Protein AF-A0A840YL12-F1 (afdb_monomer_lite)

Structure (mmCIF, N/CA/C/O backbone):
data_AF-A0A840YL12-F1
#
_entry.id   AF-A0A840YL12-F1
#
loop_
_atom_site.group_PDB
_atom_site.id
_atom_site.type_symbol
_atom_site.label_atom_id
_atom_site.label_alt_id
_atom_site.label_comp_id
_atom_site.label_asym_id
_atom_site.label_entity_id
_atom_site.label_seq_id
_atom_site.pdbx_PDB_ins_code
_atom_site.Cartn_x
_atom_site.Cartn_y
_atom_site.Cartn_z
_atom_site.occupancy
_atom_site.B_iso_or_equiv
_atom_site.auth_seq_id
_atom_site.auth_comp_id
_atom_site.auth_asym_id
_atom_site.auth_atom_id
_atom_site.pdbx_PDB_model_num
ATOM 1 N N . MET A 1 1 ? 6.198 -4.686 14.738 1.00 45.09 1 MET A N 1
ATOM 2 C CA . MET A 1 1 ? 6.294 -3.723 15.857 1.00 45.09 1 MET A CA 1
ATOM 3 C C . MET A 1 1 ? 6.468 -2.326 15.276 1.00 45.09 1 MET A C 1
ATOM 5 O O . MET A 1 1 ? 7.148 -2.198 14.266 1.00 45.09 1 MET A O 1
ATOM 9 N N . VAL A 1 2 ? 5.802 -1.323 15.853 1.00 51.69 2 VAL A N 1
ATOM 10 C CA . VAL A 1 2 ? 5.664 0.062 15.342 1.00 51.69 2 VAL A CA 1
ATOM 11 C C . VAL A 1 2 ? 6.976 0.877 15.391 1.00 51.69 2 VAL A C 1
ATOM 13 O O . VAL A 1 2 ? 7.043 1.978 14.849 1.00 51.69 2 VAL A O 1
ATOM 16 N N . ASP A 1 3 ? 8.053 0.316 15.944 1.00 50.81 3 ASP A N 1
ATOM 17 C CA . ASP A 1 3 ? 9.333 1.001 16.183 1.00 50.81 3 ASP A CA 1
ATOM 18 C C . ASP A 1 3 ? 9.993 1.620 14.942 1.00 50.81 3 ASP A C 1
ATOM 20 O O . ASP A 1 3 ? 10.677 2.636 15.055 1.00 50.81 3 ASP A O 1
ATOM 24 N N . ALA A 1 4 ? 9.760 1.069 13.747 1.00 56.84 4 ALA A N 1
ATOM 25 C CA . ALA A 1 4 ? 10.342 1.605 12.514 1.00 56.84 4 ALA A CA 1
ATOM 26 C C . ALA A 1 4 ? 9.657 2.896 12.020 1.00 56.84 4 ALA A C 1
ATOM 28 O O . ALA A 1 4 ? 10.272 3.674 11.294 1.00 56.84 4 ALA A O 1
ATOM 29 N N . LEU A 1 5 ? 8.393 3.138 12.396 1.00 59.28 5 LEU A N 1
ATOM 30 C CA . LEU A 1 5 ? 7.561 4.181 11.782 1.00 59.28 5 LEU A CA 1
ATOM 31 C C . LEU A 1 5 ? 7.571 5.520 12.529 1.00 59.28 5 LEU A C 1
ATOM 33 O O . LEU A 1 5 ? 7.093 6.502 11.969 1.00 59.28 5 LEU A O 1
ATOM 37 N N . ARG A 1 6 ? 8.107 5.589 13.762 1.00 59.16 6 ARG A N 1
ATOM 38 C CA . ARG A 1 6 ? 8.128 6.807 14.615 1.00 59.16 6 ARG A CA 1
ATOM 39 C C . ARG A 1 6 ? 6.792 7.583 14.641 1.00 59.16 6 ARG A C 1
ATOM 41 O O . ARG A 1 6 ? 6.769 8.786 14.892 1.00 59.16 6 ARG A O 1
ATOM 48 N N . GLY A 1 7 ? 5.682 6.906 14.357 1.00 62.78 7 GLY A N 1
ATOM 49 C CA . GLY A 1 7 ? 4.350 7.485 14.246 1.00 62.78 7 GLY A CA 1
ATOM 50 C C . GLY A 1 7 ? 3.537 7.206 15.501 1.00 62.78 7 GLY A C 1
ATOM 51 O O . GLY A 1 7 ? 3.724 6.181 16.153 1.00 62.78 7 GLY A O 1
ATOM 52 N N . SER A 1 8 ? 2.611 8.106 15.833 1.00 80.31 8 SER A N 1
ATOM 53 C CA . SER A 1 8 ? 1.602 7.834 16.861 1.00 80.31 8 SER A CA 1
ATOM 54 C C . SER A 1 8 ? 0.821 6.565 16.505 1.00 80.31 8 SER A C 1
ATOM 56 O O . SER A 1 8 ? 0.458 6.373 15.342 1.00 80.31 8 SER A O 1
ATOM 58 N N . ASN A 1 9 ? 0.506 5.732 17.504 1.00 80.75 9 ASN A N 1
ATOM 59 C CA . ASN A 1 9 ? -0.328 4.535 17.332 1.00 80.75 9 ASN A CA 1
ATOM 60 C C . ASN A 1 9 ? -1.628 4.839 16.572 1.00 80.75 9 ASN A C 1
ATOM 62 O O . ASN A 1 9 ? -2.046 4.046 15.732 1.00 80.75 9 ASN A O 1
ATOM 66 N N . LEU A 1 10 ? -2.217 6.016 16.805 1.00 83.75 10 LEU A N 1
ATOM 67 C CA . LEU A 1 10 ? -3.415 6.469 16.103 1.00 83.75 10 LEU A CA 1
ATOM 68 C C . LEU A 1 10 ? -3.181 6.617 14.590 1.00 83.75 10 LEU A C 1
ATOM 70 O O . LEU A 1 10 ? -3.978 6.137 13.789 1.00 83.75 10 LEU A O 1
ATOM 74 N N . VAL A 1 11 ? -2.074 7.250 14.195 1.00 83.12 11 VAL A N 1
ATOM 75 C CA . VAL A 1 11 ? -1.729 7.484 12.781 1.00 83.12 11 VAL A CA 1
ATOM 76 C C . VAL A 1 11 ? -1.443 6.162 12.071 1.00 83.12 11 VAL A C 1
ATOM 78 O O . VAL A 1 11 ? -1.853 5.956 10.927 1.00 83.12 11 VAL A O 1
ATOM 81 N N . VAL A 1 12 ? -0.778 5.233 12.761 1.00 86.19 12 VAL A N 1
ATOM 82 C CA . VAL A 1 12 ? -0.512 3.893 12.227 1.00 86.19 12 VAL A CA 1
ATOM 83 C C . VAL A 1 12 ? -1.815 3.122 12.033 1.00 86.19 12 VAL A C 1
ATOM 85 O O . VAL A 1 12 ? -2.023 2.555 10.965 1.00 86.19 12 VAL A O 1
ATOM 88 N N . GLN A 1 13 ? -2.727 3.149 13.007 1.00 88.81 13 GLN A N 1
ATOM 89 C CA . GLN A 1 13 ? -4.036 2.505 12.879 1.00 88.81 13 GLN A CA 1
ATOM 90 C C . GLN A 1 13 ? -4.849 3.076 11.714 1.00 88.81 13 GLN A C 1
ATOM 92 O O . GLN A 1 13 ? -5.374 2.309 10.912 1.00 88.81 13 GLN A O 1
ATOM 97 N N . GLN A 1 14 ? -4.906 4.402 11.571 1.00 89.94 14 GLN A N 1
ATOM 98 C CA . GLN A 1 14 ? -5.583 5.048 10.441 1.00 89.94 14 GLN A CA 1
ATOM 99 C C . GLN A 1 14 ? -4.989 4.610 9.097 1.00 89.94 14 GLN A C 1
ATOM 101 O O . GLN A 1 14 ? -5.728 4.291 8.166 1.00 89.94 14 GLN A O 1
ATOM 106 N N . SER A 1 15 ? -3.660 4.528 9.013 1.00 89.19 15 SER A N 1
ATOM 107 C CA . SER A 1 15 ? -2.962 4.080 7.804 1.00 89.19 15 SER A CA 1
ATOM 108 C C . SER A 1 15 ? -3.262 2.614 7.482 1.00 89.19 15 SER A C 1
ATOM 110 O O . SER A 1 15 ? -3.541 2.282 6.334 1.00 89.19 15 SER A O 1
ATOM 112 N N . VAL A 1 16 ? -3.272 1.737 8.490 1.00 92.88 16 VAL A N 1
ATOM 113 C CA . VAL A 1 16 ? -3.638 0.320 8.327 1.00 92.88 16 VAL A CA 1
ATOM 114 C C . VAL A 1 16 ? -5.077 0.178 7.833 1.00 92.88 16 VAL A C 1
ATOM 116 O O . VAL A 1 16 ? -5.323 -0.599 6.916 1.00 92.88 16 VAL A O 1
ATOM 119 N N . GLN A 1 17 ? -6.019 0.948 8.384 1.00 94.06 17 GLN A N 1
ATOM 120 C CA . GLN A 1 17 ? -7.412 0.930 7.925 1.00 94.06 17 GLN A CA 1
ATOM 121 C C . GLN A 1 17 ? -7.549 1.419 6.479 1.00 94.06 17 GLN A C 1
ATOM 123 O O . GLN A 1 17 ? -8.286 0.822 5.699 1.00 94.06 17 GLN A O 1
ATOM 128 N N . ALA A 1 18 ? -6.800 2.453 6.086 1.00 92.38 18 ALA A N 1
ATOM 129 C CA . ALA A 1 18 ? -6.781 2.923 4.703 1.00 92.38 18 ALA A CA 1
ATOM 130 C C . ALA A 1 18 ? -6.218 1.862 3.739 1.00 92.38 18 ALA A C 1
ATOM 132 O O . ALA A 1 18 ? -6.782 1.643 2.670 1.00 92.38 18 ALA A O 1
ATOM 133 N N . LEU A 1 19 ? -5.147 1.162 4.128 1.00 93.88 19 LEU A N 1
ATOM 134 C CA . LEU A 1 19 ? -4.568 0.068 3.340 1.00 93.88 19 LEU A CA 1
ATOM 135 C C . LEU A 1 19 ? -5.513 -1.137 3.234 1.00 93.88 19 LEU A C 1
ATOM 137 O O . LEU A 1 19 ? -5.574 -1.770 2.181 1.00 93.88 19 LEU A O 1
ATOM 141 N N . LEU A 1 20 ? -6.256 -1.445 4.301 1.00 95.50 20 LEU A N 1
ATOM 142 C CA . LEU A 1 20 ? -7.273 -2.496 4.297 1.00 95.50 20 LEU A CA 1
ATOM 143 C C . LEU A 1 20 ? -8.411 -2.134 3.336 1.00 95.50 20 LEU A C 1
ATOM 145 O O . LEU A 1 20 ? -8.780 -2.943 2.490 1.00 95.50 20 LEU A O 1
ATOM 149 N N . ALA A 1 21 ? -8.921 -0.902 3.416 1.00 94.75 21 ALA A N 1
ATOM 150 C CA . ALA A 1 21 ? -9.963 -0.401 2.522 1.00 94.75 21 ALA A CA 1
ATOM 151 C C . ALA A 1 21 ? -9.512 -0.353 1.050 1.00 94.75 21 ALA A C 1
ATOM 153 O O . ALA A 1 21 ? -10.317 -0.580 0.152 1.00 94.75 21 ALA A O 1
ATOM 154 N N . ALA A 1 22 ? -8.224 -0.100 0.801 1.00 92.19 22 ALA A N 1
ATOM 155 C CA . ALA A 1 22 ? -7.620 -0.166 -0.529 1.00 92.19 22 ALA A CA 1
ATOM 156 C C . ALA A 1 22 ? -7.366 -1.606 -1.022 1.00 92.19 22 ALA A C 1
ATOM 158 O O . ALA A 1 22 ? -6.930 -1.793 -2.156 1.00 92.19 22 ALA A O 1
ATOM 159 N N . GLY A 1 23 ? -7.609 -2.622 -0.185 1.00 96.44 23 GLY A N 1
ATOM 160 C CA . GLY A 1 23 ? -7.399 -4.025 -0.529 1.00 96.44 23 GLY A CA 1
ATOM 161 C C . GLY A 1 23 ? -5.927 -4.420 -0.641 1.00 96.44 23 GLY A C 1
ATOM 162 O O . GLY A 1 23 ? -5.612 -5.319 -1.409 1.00 96.44 23 GLY A O 1
ATOM 163 N N . LEU A 1 24 ? -5.018 -3.746 0.072 1.00 96.31 24 LEU A N 1
ATOM 164 C CA . LEU A 1 24 ? -3.573 -4.029 0.039 1.00 96.31 24 LEU A CA 1
ATOM 165 C C . LEU A 1 24 ? -3.106 -4.923 1.192 1.00 96.31 24 LEU A C 1
ATOM 167 O O . LEU A 1 24 ? -2.054 -5.559 1.106 1.00 96.31 24 LEU A O 1
ATOM 171 N N . VAL A 1 25 ? -3.856 -4.949 2.291 1.00 96.62 25 VAL A N 1
ATOM 172 C CA . VAL A 1 25 ? -3.503 -5.707 3.492 1.00 96.62 25 VAL A CA 1
ATOM 173 C C . VAL A 1 25 ? -4.697 -6.478 4.027 1.00 96.62 25 VAL A C 1
ATOM 175 O O . VAL A 1 25 ? -5.845 -6.102 3.809 1.00 96.62 25 VAL A O 1
ATOM 178 N N . VAL A 1 26 ? -4.404 -7.516 4.802 1.00 95.50 26 VAL A N 1
ATOM 179 C CA . VAL A 1 26 ? -5.366 -8.216 5.654 1.00 95.50 26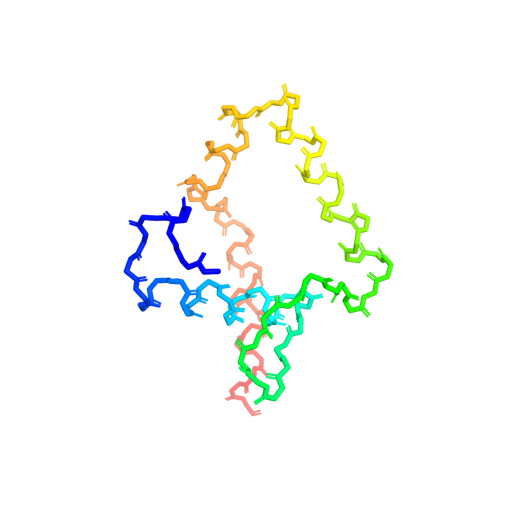 VAL A CA 1
ATOM 180 C C . VAL A 1 26 ? -4.972 -8.043 7.117 1.00 95.50 26 VAL A C 1
ATOM 182 O O . VAL A 1 26 ? -3.785 -7.963 7.447 1.00 95.50 26 VAL A O 1
ATOM 185 N N . ILE A 1 27 ? -5.973 -7.979 7.994 1.00 93.31 27 ILE A N 1
ATOM 186 C CA . ILE A 1 27 ? -5.784 -7.958 9.447 1.00 93.31 27 ILE A CA 1
ATOM 187 C C . ILE A 1 27 ? -6.183 -9.334 9.982 1.00 93.31 27 ILE A C 1
ATOM 189 O O . ILE A 1 27 ? -7.322 -9.765 9.808 1.00 93.31 27 ILE A O 1
ATOM 193 N N . HIS A 1 28 ? -5.238 -10.033 10.604 1.00 91.19 28 HIS A N 1
ATOM 194 C CA . HIS A 1 28 ? -5.477 -11.315 11.258 1.00 91.19 28 HIS A CA 1
ATOM 195 C C . HIS A 1 28 ? -6.121 -11.125 12.640 1.00 91.19 28 HIS A C 1
ATOM 197 O O . HIS A 1 28 ? -6.100 -10.043 13.228 1.00 91.19 28 HIS A O 1
ATOM 203 N N . THR A 1 29 ? -6.701 -12.198 13.180 1.00 85.06 29 THR A N 1
ATOM 204 C CA . THR A 1 29 ? -7.405 -12.195 14.477 1.00 85.06 29 THR A CA 1
ATOM 205 C C . THR A 1 29 ? -6.501 -11.889 15.671 1.00 85.06 29 THR A C 1
ATOM 207 O O . THR A 1 29 ? -6.988 -11.474 16.715 1.00 85.06 29 THR A O 1
ATOM 210 N N . ASP A 1 30 ? -5.193 -12.085 15.524 1.00 88.69 30 ASP A N 1
ATOM 211 C CA . ASP A 1 30 ? -4.160 -11.734 16.503 1.00 88.69 30 ASP A CA 1
ATOM 212 C C . ASP A 1 30 ? -3.732 -10.253 16.428 1.00 88.69 30 ASP A C 1
ATOM 214 O O . ASP A 1 30 ? -2.845 -9.820 17.163 1.00 88.69 30 ASP A O 1
ATOM 218 N N . GLY A 1 31 ? -4.358 -9.464 15.546 1.00 85.06 31 GLY A N 1
ATOM 219 C CA . GLY A 1 31 ? -4.033 -8.058 15.322 1.00 85.06 31 GLY A CA 1
ATOM 220 C C . GLY A 1 31 ? -2.811 -7.837 14.429 1.00 85.06 31 GLY A C 1
ATOM 221 O O . GLY A 1 31 ? -2.396 -6.689 14.248 1.00 85.06 31 GLY A O 1
ATOM 222 N N . LEU A 1 32 ? -2.228 -8.896 13.854 1.00 89.50 32 LEU A N 1
ATOM 223 C CA . LEU A 1 32 ? -1.139 -8.765 12.893 1.00 89.50 32 LEU A CA 1
ATOM 224 C C . LEU A 1 32 ? -1.667 -8.333 11.524 1.00 89.50 32 LEU A C 1
ATOM 226 O O . LEU A 1 32 ? -2.697 -8.800 11.041 1.00 89.50 32 LEU A O 1
ATOM 230 N N . VAL A 1 33 ? -0.916 -7.445 10.877 1.00 92.69 33 VAL A N 1
ATOM 231 C CA . VAL A 1 33 ? -1.220 -6.933 9.538 1.00 92.69 33 VAL A CA 1
ATOM 232 C C . VAL A 1 33 ? -0.268 -7.581 8.543 1.00 92.69 33 VAL A C 1
ATOM 234 O O . VAL A 1 33 ? 0.947 -7.571 8.751 1.00 92.69 33 VAL A O 1
ATOM 237 N N . ARG A 1 34 ? -0.807 -8.127 7.452 1.00 94.50 34 ARG A N 1
ATOM 238 C CA . ARG A 1 34 ? -0.031 -8.745 6.371 1.00 94.50 34 ARG A CA 1
ATOM 239 C C . ARG A 1 34 ? -0.344 -8.061 5.046 1.00 94.50 34 ARG A C 1
ATOM 241 O O . ARG A 1 34 ? -1.510 -7.845 4.733 1.00 94.50 34 ARG A O 1
ATOM 248 N N . TYR A 1 35 ? 0.691 -7.779 4.252 1.00 95.00 35 TYR A N 1
ATOM 249 C CA . TYR A 1 35 ? 0.519 -7.398 2.850 1.00 95.00 35 TYR A CA 1
ATOM 250 C C . TYR A 1 35 ? -0.045 -8.574 2.052 1.00 95.00 35 TYR A C 1
ATOM 252 O O . TYR A 1 35 ? 0.564 -9.643 1.994 1.00 95.00 35 TYR A O 1
ATOM 260 N N . GLN A 1 36 ? -1.224 -8.374 1.479 1.00 97.00 36 GLN A N 1
ATOM 261 C CA . GLN A 1 36 ? -1.938 -9.368 0.693 1.00 97.00 36 GLN A CA 1
ATOM 262 C C . GLN A 1 36 ? -2.947 -8.619 -0.187 1.00 97.00 36 GLN A C 1
ATOM 264 O O . GLN A 1 36 ? -4.061 -8.349 0.268 1.00 97.00 36 GLN A O 1
ATOM 269 N N . PRO A 1 37 ? -2.555 -8.240 -1.416 1.00 97.25 37 PRO A N 1
ATOM 270 C CA . PRO A 1 37 ? -3.455 -7.602 -2.363 1.00 97.25 37 PRO A CA 1
ATOM 271 C C . PRO A 1 37 ? -4.713 -8.435 -2.600 1.00 97.25 37 PRO A C 1
ATOM 273 O O . PRO A 1 37 ? -4.644 -9.657 -2.740 1.00 97.25 37 PRO A O 1
ATOM 276 N N . ALA A 1 38 ? -5.862 -7.771 -2.687 1.00 97.06 38 ALA A N 1
ATOM 277 C CA . ALA A 1 38 ? -7.148 -8.415 -2.934 1.00 97.06 38 ALA A CA 1
ATOM 278 C C . ALA A 1 38 ? -7.275 -8.960 -4.369 1.00 97.06 38 ALA A C 1
ATOM 280 O O . ALA A 1 38 ? -8.149 -9.782 -4.640 1.00 97.06 38 ALA A O 1
ATOM 281 N N . SER A 1 39 ? -6.413 -8.516 -5.289 1.00 97.44 39 SER A N 1
ATOM 282 C CA . SER A 1 39 ? -6.319 -9.026 -6.657 1.00 97.44 39 SER A CA 1
ATOM 283 C C . SER A 1 39 ? -4.915 -8.842 -7.233 1.00 97.44 39 SER A C 1
ATOM 285 O O . SER A 1 39 ? -4.133 -8.017 -6.752 1.00 97.44 39 SER A O 1
ATOM 287 N N . GLU A 1 40 ? -4.618 -9.583 -8.302 1.00 97.25 40 GLU A N 1
ATOM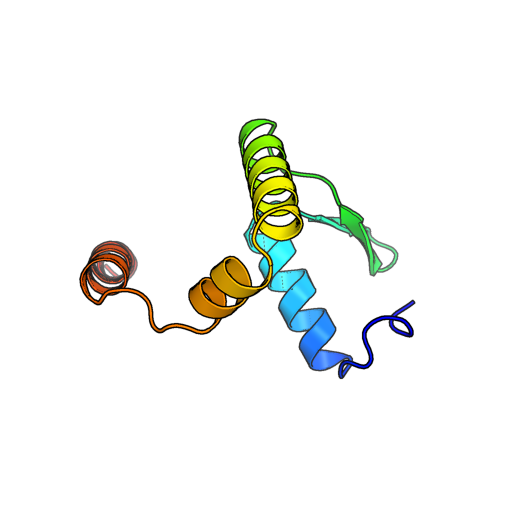 288 C CA . GLU A 1 40 ? -3.378 -9.443 -9.074 1.00 97.25 40 GLU A CA 1
ATOM 289 C C . GLU A 1 40 ? -3.199 -8.013 -9.595 1.00 97.25 40 GLU A C 1
ATOM 291 O O . GLU A 1 40 ? -2.157 -7.412 -9.367 1.00 97.25 40 GLU A O 1
ATOM 296 N N . ALA A 1 41 ? -4.255 -7.414 -10.155 1.00 96.31 41 ALA A N 1
ATOM 297 C CA . ALA A 1 41 ? -4.225 -6.038 -10.653 1.00 96.31 41 ALA A CA 1
ATOM 298 C C . ALA A 1 41 ? -3.842 -5.010 -9.569 1.00 96.31 41 ALA A C 1
ATOM 300 O O . ALA A 1 41 ? -3.104 -4.064 -9.837 1.00 96.31 41 ALA A O 1
ATOM 301 N N . ILE A 1 42 ? -4.311 -5.184 -8.325 1.00 95.44 42 ILE A N 1
ATOM 302 C CA . ILE A 1 42 ? -3.901 -4.318 -7.205 1.00 95.44 42 ILE A CA 1
ATOM 303 C C . ILE A 1 42 ? -2.417 -4.534 -6.879 1.00 95.44 42 ILE A C 1
ATOM 305 O O . ILE A 1 42 ? -1.698 -3.568 -6.622 1.00 95.44 42 ILE A O 1
ATOM 309 N N . GLY A 1 43 ? -1.951 -5.784 -6.912 1.00 97.06 43 GLY A N 1
ATOM 310 C CA . GLY A 1 43 ? -0.541 -6.121 -6.719 1.00 97.06 43 GLY A CA 1
ATOM 311 C C . GLY A 1 43 ? 0.369 -5.507 -7.787 1.00 97.06 43 GLY A C 1
ATOM 312 O O . GLY A 1 43 ? 1.397 -4.924 -7.449 1.00 97.06 43 GLY A O 1
ATOM 313 N N . GLU A 1 44 ? -0.032 -5.565 -9.056 1.00 97.25 44 GLU A N 1
ATOM 314 C CA . GLU A 1 44 ? 0.687 -4.941 -10.172 1.00 97.25 44 GLU A CA 1
ATOM 315 C C . GLU A 1 44 ? 0.771 -3.421 -10.015 1.00 97.25 44 GLU A C 1
ATOM 317 O O . GLU A 1 44 ? 1.843 -2.838 -10.176 1.00 97.25 44 GLU A O 1
ATOM 322 N N . LEU A 1 45 ? -0.337 -2.771 -9.637 1.00 95.25 45 LEU A N 1
ATOM 323 C CA . LEU A 1 45 ? -0.350 -1.333 -9.365 1.00 95.25 45 LEU A CA 1
ATOM 324 C C . LEU A 1 45 ? 0.598 -0.969 -8.219 1.00 95.25 45 LEU A C 1
ATOM 326 O O . LEU A 1 45 ? 1.351 -0.001 -8.333 1.00 95.25 45 LEU A O 1
ATOM 330 N N . ALA A 1 46 ? 0.595 -1.743 -7.132 1.00 94.69 46 ALA A N 1
ATOM 331 C CA . ALA A 1 46 ? 1.505 -1.528 -6.012 1.00 94.69 46 ALA A CA 1
ATOM 332 C C . ALA A 1 46 ? 2.978 -1.665 -6.441 1.00 94.69 46 ALA A C 1
ATOM 334 O O . ALA A 1 46 ? 3.786 -0.790 -6.121 1.00 94.69 46 ALA A O 1
ATOM 335 N N . GLY A 1 47 ? 3.315 -2.692 -7.229 1.00 96.19 47 GLY A N 1
ATOM 336 C CA . GLY A 1 47 ? 4.667 -2.885 -7.767 1.00 96.19 47 GLY A CA 1
ATOM 337 C C . GLY A 1 47 ? 5.096 -1.790 -8.753 1.00 96.19 47 GLY A C 1
ATOM 338 O O . GLY A 1 47 ? 6.244 -1.337 -8.735 1.00 96.19 47 GLY A O 1
ATOM 339 N N . ALA A 1 48 ? 4.174 -1.289 -9.578 1.00 95.56 48 ALA A N 1
ATOM 340 C CA . ALA A 1 48 ? 4.440 -0.162 -10.469 1.00 95.56 48 ALA A CA 1
ATOM 341 C C . ALA A 1 48 ? 4.715 1.131 -9.683 1.00 95.56 48 ALA A C 1
ATOM 343 O O . ALA A 1 48 ? 5.630 1.884 -10.023 1.00 95.56 48 ALA A O 1
ATOM 344 N N . VAL A 1 49 ? 3.963 1.378 -8.604 1.00 92.56 49 VAL A N 1
ATOM 345 C CA . VAL A 1 49 ? 4.192 2.521 -7.706 1.00 92.56 49 VAL A CA 1
ATOM 346 C C . VAL A 1 49 ? 5.540 2.406 -6.997 1.00 92.56 49 VAL A C 1
ATOM 348 O O . VAL A 1 49 ? 6.259 3.402 -6.920 1.00 92.56 49 VAL A O 1
ATOM 351 N N . GLU A 1 50 ? 5.906 1.217 -6.514 1.00 94.94 50 GLU A N 1
ATOM 352 C CA . GLU A 1 50 ? 7.217 0.961 -5.904 1.00 94.94 50 GLU A CA 1
ATOM 353 C C . GLU A 1 50 ? 8.355 1.276 -6.883 1.00 94.94 50 GLU A C 1
ATOM 355 O O . GLU A 1 50 ? 9.252 2.060 -6.560 1.00 94.94 50 GLU A O 1
ATOM 360 N N . THR A 1 51 ? 8.267 0.748 -8.107 1.00 96.56 51 THR A N 1
ATOM 361 C CA . THR A 1 51 ? 9.242 1.001 -9.180 1.00 96.56 51 THR A CA 1
ATOM 362 C C . THR A 1 51 ? 9.361 2.496 -9.479 1.00 96.56 51 THR A C 1
ATOM 364 O O . THR A 1 51 ? 10.456 3.060 -9.476 1.00 96.56 51 THR A O 1
ATOM 367 N N . LEU A 1 52 ? 8.228 3.184 -9.650 1.00 95.06 52 LEU A N 1
ATOM 368 C CA . LEU A 1 52 ? 8.203 4.619 -9.931 1.00 95.06 52 LEU A CA 1
ATOM 369 C C . LEU A 1 52 ? 8.796 5.448 -8.780 1.00 95.06 52 LEU A C 1
ATOM 371 O O . LEU A 1 52 ? 9.473 6.452 -9.018 1.00 95.06 52 LEU A O 1
ATOM 375 N N . TYR A 1 53 ? 8.547 5.049 -7.531 1.00 93.31 53 TYR A N 1
ATOM 376 C CA . TYR A 1 53 ? 9.109 5.714 -6.358 1.00 93.31 53 TYR A CA 1
ATOM 377 C C . TYR A 1 53 ? 10.624 5.514 -6.263 1.00 93.31 53 TYR A C 1
ATOM 379 O O . TYR A 1 53 ? 11.327 6.459 -5.906 1.00 93.31 53 TYR A O 1
ATOM 387 N N . ALA A 1 54 ? 11.132 4.329 -6.613 1.00 94.94 54 ALA A N 1
ATOM 388 C CA . ALA A 1 54 ? 12.566 4.055 -6.668 1.00 94.94 54 ALA A CA 1
ATOM 389 C C . ALA A 1 54 ? 13.272 4.908 -7.737 1.00 94.94 54 ALA A C 1
ATOM 391 O O . ALA A 1 54 ? 14.320 5.492 -7.467 1.00 94.94 54 ALA A O 1
ATOM 392 N N . GLU A 1 55 ? 12.674 5.044 -8.923 1.00 97.38 55 GLU A N 1
ATOM 393 C CA . GLU A 1 55 ? 13.240 5.839 -10.018 1.00 97.38 55 GLU A CA 1
ATOM 394 C C . GLU A 1 55 ? 13.142 7.353 -9.782 1.00 97.38 55 GLU A C 1
ATOM 396 O O . GLU A 1 55 ? 14.040 8.112 -10.154 1.00 97.38 55 GLU A O 1
ATOM 401 N N . ARG A 1 56 ? 12.024 7.830 -9.214 1.00 95.56 56 ARG A N 1
ATOM 402 C CA . ARG A 1 56 ? 11.688 9.266 -9.155 1.00 95.56 56 ARG A CA 1
ATOM 403 C C . ARG A 1 56 ? 11.134 9.697 -7.790 1.00 95.56 56 ARG A C 1
ATOM 405 O O . ARG A 1 56 ? 10.075 10.335 -7.732 1.00 95.56 56 ARG A O 1
ATOM 412 N N . PRO A 1 57 ? 11.856 9.470 -6.680 1.00 93.62 57 PRO A N 1
ATOM 413 C CA . PRO A 1 57 ? 11.317 9.635 -5.327 1.00 93.62 57 PRO A CA 1
ATOM 414 C C . PRO A 1 57 ? 10.804 11.055 -5.048 1.00 93.62 57 PRO A C 1
ATOM 416 O O . PRO A 1 57 ? 9.731 11.237 -4.474 1.00 93.62 57 PRO A O 1
ATOM 419 N N . ASN A 1 58 ? 11.524 12.087 -5.498 1.00 95.19 58 ASN A N 1
ATOM 42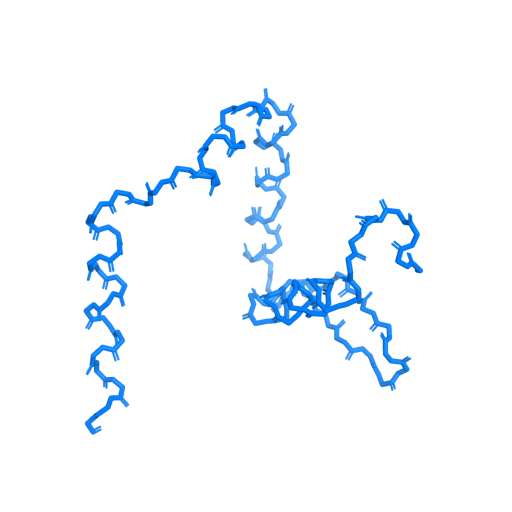0 C CA . ASN A 1 58 ? 11.122 13.483 -5.289 1.00 95.19 58 ASN A CA 1
ATOM 421 C C . ASN A 1 58 ? 9.862 13.863 -6.082 1.00 95.19 58 ASN A C 1
ATOM 423 O O . ASN A 1 58 ? 9.018 14.602 -5.575 1.00 95.19 58 ASN A O 1
ATOM 427 N N . ALA A 1 59 ? 9.718 13.357 -7.310 1.00 91.19 59 ALA A N 1
ATOM 428 C CA . ALA A 1 59 ? 8.540 13.620 -8.131 1.00 91.19 59 ALA A CA 1
ATOM 429 C C . ALA A 1 59 ? 7.299 12.950 -7.531 1.00 91.19 59 ALA A C 1
ATOM 431 O O . ALA A 1 59 ? 6.260 13.594 -7.402 1.00 91.19 59 ALA A O 1
ATOM 432 N N . VAL A 1 60 ? 7.431 11.697 -7.083 1.00 92.00 60 VAL A N 1
ATOM 433 C CA . VAL A 1 60 ? 6.325 10.961 -6.462 1.00 92.00 60 VAL A CA 1
ATOM 434 C C . VAL A 1 60 ? 5.918 11.584 -5.126 1.00 92.00 60 VAL A C 1
ATOM 436 O O . VAL A 1 60 ? 4.733 11.814 -4.906 1.00 92.00 60 VAL A O 1
ATOM 439 N N . ARG A 1 61 ? 6.869 11.967 -4.261 1.00 91.06 61 ARG A N 1
ATOM 440 C CA . ARG A 1 61 ? 6.549 12.690 -3.012 1.00 91.06 61 ARG A CA 1
ATOM 441 C C . ARG A 1 61 ? 5.790 13.982 -3.280 1.00 91.06 61 ARG A C 1
ATOM 443 O O . ARG A 1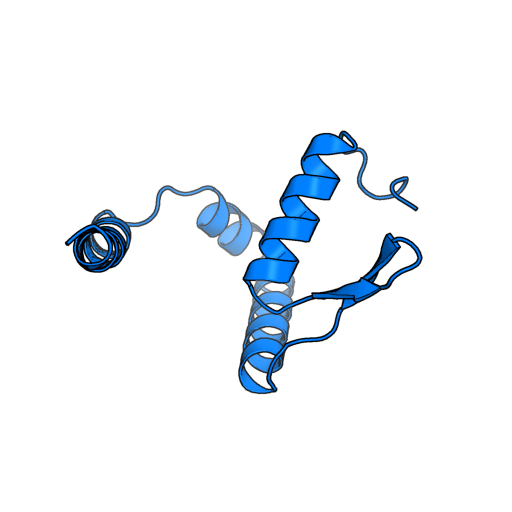 61 ? 4.797 14.246 -2.611 1.00 91.06 61 ARG A O 1
ATOM 450 N N . ARG A 1 62 ? 6.228 14.766 -4.274 1.00 90.06 62 ARG A N 1
ATOM 451 C CA . ARG A 1 62 ? 5.516 15.982 -4.688 1.00 90.06 62 ARG A CA 1
ATOM 452 C C . ARG A 1 62 ? 4.104 15.670 -5.158 1.00 90.06 62 ARG A C 1
ATOM 454 O O . ARG A 1 62 ? 3.197 16.397 -4.785 1.00 90.06 62 ARG A O 1
ATOM 461 N N . MET A 1 63 ? 3.912 14.608 -5.933 1.00 87.12 63 MET A N 1
ATOM 462 C CA . MET A 1 63 ? 2.590 14.185 -6.393 1.00 87.12 63 MET A CA 1
ATOM 463 C C . MET A 1 63 ? 1.661 13.815 -5.228 1.00 87.12 63 MET A C 1
ATOM 465 O O . MET A 1 63 ? 0.507 14.217 -5.243 1.00 87.12 63 MET A O 1
ATOM 469 N N . ILE A 1 64 ? 2.171 13.124 -4.203 1.00 84.12 64 ILE A N 1
ATOM 470 C CA . ILE A 1 64 ? 1.398 12.725 -3.013 1.00 84.12 64 ILE A CA 1
ATOM 471 C C . ILE A 1 64 ? 0.933 13.940 -2.194 1.00 84.12 64 ILE A C 1
ATOM 473 O O . ILE A 1 64 ? -0.193 13.951 -1.706 1.00 84.12 64 ILE A O 1
ATOM 477 N N . VAL A 1 65 ? 1.791 14.953 -2.020 1.00 85.44 65 VAL A N 1
ATOM 478 C CA . VAL A 1 65 ? 1.464 16.141 -1.203 1.00 85.44 65 VAL A CA 1
ATOM 479 C C . VAL A 1 65 ? 0.763 17.247 -1.989 1.00 85.44 65 VAL A C 1
ATOM 481 O O . VAL A 1 65 ? 0.216 18.172 -1.390 1.00 85.44 65 VAL A O 1
ATOM 484 N N . SER A 1 66 ? 0.810 17.196 -3.323 1.00 80.88 66 SER A N 1
ATOM 485 C CA . SER A 1 66 ? 0.159 18.201 -4.160 1.00 80.88 66 SER A CA 1
ATOM 486 C C . SER A 1 66 ? -1.357 18.016 -4.096 1.00 80.88 66 SER A C 1
ATOM 488 O O . SER A 1 66 ? -1.831 16.881 -4.161 1.00 80.88 66 SER A O 1
ATOM 490 N N . PRO A 1 67 ? -2.137 19.108 -4.017 1.00 68.12 67 PRO A N 1
ATOM 491 C CA . PRO A 1 67 ? -3.580 19.002 -4.128 1.00 68.12 67 PRO A CA 1
ATOM 492 C C . PRO A 1 67 ? -3.934 18.333 -5.463 1.00 68.12 67 PRO A C 1
ATOM 494 O O . PRO A 1 67 ? -3.323 18.669 -6.486 1.00 68.12 67 PRO A O 1
ATOM 497 N N . PRO A 1 68 ? -4.896 17.392 -5.484 1.00 62.31 68 PRO A N 1
ATOM 498 C CA . PRO A 1 68 ? -5.313 16.775 -6.729 1.00 62.31 68 PRO A CA 1
ATOM 499 C C . PRO A 1 68 ? -5.803 17.864 -7.692 1.00 62.31 68 PRO A C 1
ATOM 501 O O . PRO A 1 68 ? -6.433 18.833 -7.250 1.00 62.31 68 PRO A O 1
ATOM 504 N N . PRO A 1 69 ? -5.548 17.726 -9.006 1.00 61.72 69 PRO A N 1
ATOM 505 C CA . PRO A 1 69 ? -6.143 18.626 -9.978 1.00 61.72 69 PRO A CA 1
ATOM 506 C C . PRO A 1 69 ? -7.664 18.599 -9.788 1.00 61.72 69 PRO A C 1
ATOM 508 O O . PRO A 1 69 ? -8.269 17.533 -9.639 1.00 61.72 69 PRO A O 1
ATOM 511 N N . SER A 1 70 ? -8.270 19.786 -9.753 1.00 61.44 70 SER A N 1
ATOM 512 C CA . SER A 1 70 ? -9.676 20.011 -9.386 1.00 61.44 70 SER A CA 1
ATOM 513 C C . SER A 1 70 ? -10.667 19.120 -10.146 1.00 61.44 70 SER A C 1
ATOM 515 O O . SER A 1 70 ? -11.729 18.794 -9.617 1.00 61.44 70 SER A O 1
ATOM 517 N N . SER A 1 71 ? -10.310 18.666 -11.348 1.00 63.53 71 SER A N 1
ATOM 518 C CA . SER A 1 71 ? -11.103 17.759 -12.180 1.00 63.53 71 SER A CA 1
ATOM 519 C C . SER A 1 71 ? -11.274 16.354 -11.589 1.00 63.53 71 SER A C 1
ATOM 521 O O . SER A 1 71 ? -12.377 15.815 -11.641 1.00 63.53 71 SER A O 1
ATOM 523 N N . ILE A 1 72 ? -10.238 15.768 -10.976 1.00 63.66 72 ILE A N 1
ATOM 524 C CA . ILE A 1 72 ? -10.299 14.406 -10.407 1.00 63.66 72 ILE A CA 1
ATOM 525 C C . ILE A 1 72 ? -11.111 14.400 -9.108 1.00 63.66 72 ILE A C 1
ATOM 527 O O . ILE A 1 72 ? -11.944 13.520 -8.898 1.00 63.66 72 ILE A O 1
ATOM 531 N N . ALA A 1 73 ? -10.922 15.416 -8.261 1.00 60.94 73 ALA A N 1
ATOM 532 C CA . ALA A 1 73 ? -11.719 15.584 -7.047 1.00 60.94 73 ALA A CA 1
ATOM 533 C C . ALA A 1 73 ? -13.204 15.831 -7.374 1.00 60.94 73 ALA A C 1
ATOM 535 O O . ALA A 1 73 ? -14.084 15.256 -6.734 1.00 60.94 73 ALA A O 1
ATOM 536 N N . SER A 1 74 ? -13.485 16.627 -8.413 1.00 59.25 74 SER A N 1
ATOM 537 C CA . SER A 1 74 ? -14.853 16.885 -8.882 1.00 59.25 74 SER A CA 1
ATOM 538 C C . SER A 1 74 ? -15.516 15.627 -9.450 1.00 59.25 74 SER A C 1
ATOM 540 O O . SER A 1 74 ? -16.673 15.357 -9.137 1.00 59.25 74 SER A O 1
ATOM 542 N N . PHE A 1 75 ? -14.780 14.816 -10.220 1.00 63.09 75 PHE A N 1
ATOM 543 C CA . PHE A 1 75 ? -15.273 13.535 -10.732 1.00 63.09 75 PHE A CA 1
ATOM 544 C C . PHE A 1 75 ? -15.592 12.560 -9.592 1.00 63.09 75 PHE A C 1
ATOM 546 O O . PHE A 1 75 ? -16.694 12.026 -9.540 1.00 63.09 75 PHE A O 1
ATOM 553 N N . ALA A 1 76 ? -14.687 12.383 -8.624 1.00 66.56 76 ALA A N 1
ATOM 554 C CA . ALA A 1 76 ? -14.927 11.507 -7.474 1.00 66.56 76 ALA A CA 1
ATOM 555 C C . ALA A 1 76 ? -16.129 11.963 -6.620 1.00 66.56 76 ALA A C 1
ATOM 557 O O . ALA A 1 76 ? -16.921 11.133 -6.171 1.00 66.56 76 ALA A O 1
ATOM 558 N N . ASN A 1 77 ? -16.308 13.276 -6.43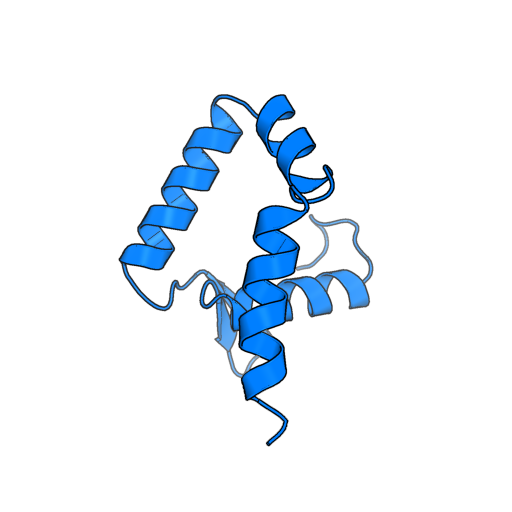3 1.00 62.12 77 ASN A N 1
ATOM 559 C CA . ASN A 1 77 ? -17.467 13.830 -5.728 1.00 62.12 77 ASN A CA 1
ATOM 560 C C . ASN A 1 77 ? -18.790 13.593 -6.472 1.00 62.12 77 ASN A C 1
ATOM 562 O O . ASN A 1 77 ? -19.806 13.345 -5.823 1.00 62.12 77 ASN A O 1
ATOM 566 N N . ALA A 1 78 ? -18.783 13.593 -7.808 1.00 63.91 78 ALA A N 1
ATOM 567 C CA . ALA A 1 78 ? -19.979 13.313 -8.602 1.00 63.91 78 ALA A CA 1
ATOM 568 C C . ALA A 1 78 ? -20.524 11.888 -8.380 1.00 63.91 78 ALA A C 1
ATOM 570 O O . ALA A 1 78 ? -21.734 11.683 -8.434 1.00 63.91 78 ALA A O 1
ATOM 571 N N . PHE A 1 79 ? -19.663 10.911 -8.067 1.00 64.44 79 PHE A N 1
ATOM 572 C CA . PHE A 1 79 ? -20.106 9.548 -7.736 1.00 64.44 79 PHE A CA 1
ATOM 573 C C . PHE A 1 79 ? -20.503 9.375 -6.269 1.00 64.44 79 PHE A C 1
ATOM 575 O O . PHE A 1 79 ? -21.365 8.548 -5.978 1.00 64.44 79 PHE A O 1
ATOM 582 N N . LYS A 1 80 ? -19.938 10.168 -5.349 1.00 58.06 80 LYS A N 1
ATOM 583 C CA . LYS A 1 80 ? -20.339 10.145 -3.932 1.00 58.06 80 LYS A CA 1
ATOM 584 C C . LYS A 1 80 ? -21.774 10.638 -3.729 1.00 58.06 80 LYS A C 1
ATOM 586 O O . LYS A 1 80 ? -22.502 10.024 -2.957 1.00 58.06 80 LYS A O 1
ATOM 591 N N . LEU A 1 81 ? -22.213 11.648 -4.488 1.00 52.19 81 LEU A N 1
ATOM 592 C CA . LEU A 1 81 ? -23.575 12.203 -4.405 1.00 52.19 81 LEU A CA 1
ATOM 593 C C . LEU A 1 81 ? -24.684 11.189 -4.764 1.00 52.19 81 LEU A C 1
ATOM 595 O O . LEU A 1 81 ? -25.836 11.387 -4.399 1.00 52.19 81 LEU A O 1
ATOM 599 N N . ARG A 1 82 ? -24.357 10.083 -5.450 1.00 51.88 82 ARG A N 1
ATOM 600 C CA . ARG A 1 82 ? -25.331 9.035 -5.806 1.00 51.88 82 ARG A CA 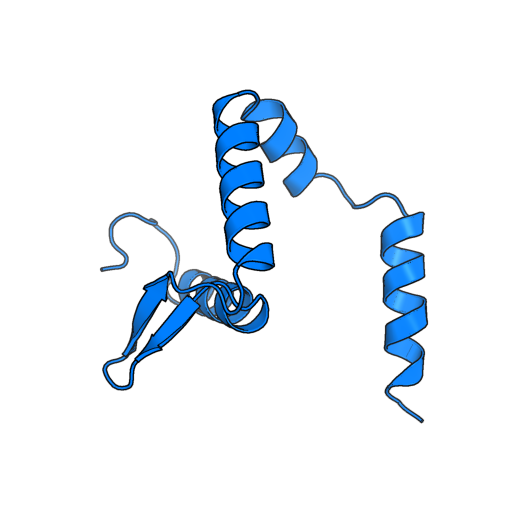1
ATOM 601 C C . ARG A 1 82 ? -25.635 8.058 -4.659 1.00 51.88 82 ARG A C 1
ATOM 603 O O . ARG A 1 82 ? -26.472 7.185 -4.837 1.00 51.88 82 ARG A O 1
ATOM 610 N N . SER A 1 83 ? -24.948 8.167 -3.520 1.00 50.19 83 SER A N 1
ATOM 611 C CA . SER A 1 83 ? -25.071 7.195 -2.418 1.00 50.19 83 SER A CA 1
ATOM 612 C C . SER A 1 83 ? -26.063 7.613 -1.319 1.00 50.19 83 SER A C 1
ATOM 614 O O . SER A 1 83 ? -26.371 6.785 -0.471 1.00 50.19 83 SER A O 1
ATOM 616 N N . ASP A 1 84 ? -26.577 8.852 -1.358 1.00 51.94 84 ASP A N 1
ATOM 617 C CA . ASP A 1 84 ? -27.494 9.434 -0.355 1.00 51.94 84 ASP A CA 1
ATOM 618 C C . ASP A 1 84 ? -28.941 9.625 -0.888 1.00 51.94 84 ASP A C 1
ATOM 620 O O . ASP A 1 84 ? -29.646 10.551 -0.479 1.00 51.94 84 ASP A O 1
ATOM 624 N N . GLN A 1 85 ? -29.393 8.780 -1.825 1.00 40.62 85 GLN A N 1
ATOM 625 C CA . GLN A 1 85 ? -30.786 8.733 -2.313 1.00 40.62 85 GLN A CA 1
ATOM 626 C C . GLN A 1 85 ? -31.397 7.353 -2.085 1.00 40.62 85 GLN A C 1
ATOM 628 O O . GLN A 1 85 ? -30.723 6.356 -2.432 1.00 40.62 85 GLN A O 1
#

Organism: NCBI:txid643568

Radius of gyration: 15.94 Å; chains: 1; bounding box: 44×32×30 Å

Secondary structure (DSSP, 8-state):
-GGGT---HHHHHHHHHHHHHTTSEEE-TTS-EEE--SSHHHHHHHHHHHHHHHH-HHHHHHHHHSPPPHHHHHHHHHHHGGG--

Sequence (85 aa):
MVDALRGSNLVVQQSVQALLAAGLVVIHTDGLVRYQPASEAIGELAGAVETLYAERPNAVRRMIVSPPPSSIASFANAFKLRSDQ

pLDDT: mean 81.81, std 16.62, range [40.62, 97.44]

Foldseek 3Di:
DCVVPPDDPVVVVVVLVVCVVLQQWDQDPVRDIDGDHPDPVSVVVVVVLVVCCVVPVPVVVCVVPDDPDPVVVVVVVVVVVVPPD